Protein AF-A0A2E0XJM9-F1 (afdb_monomer)

Nearest PDB structures (foldseek):
  3zm8-assembly1_A  TM=8.045E-01  e=3.438E-02  Podospora anserina S mat+
  7ehg-assembly5_E  TM=6.128E-01  e=7.223E-03  Microbacterium sp. XT11
  6f2p-assembly1_A  TM=6.682E-01  e=1.310E-01  Paenibacillus
  4uyb-assembly1_A  TM=4.406E-01  e=9.739E-01  Homo sapiens
  9d93-assembly1_Mc  TM=1.717E-01  e=8.095E+00  Mycobacterium phage Bxb1

Secondary structure (DSSP, 8-state):
-----TT--SEEE--SS-B--EE---TT--TT-EE--BS-------TTTS-EEEEEEEE-S-EEEE--EEE-BBTTB-EEEEEETTEE-TT-SSEE--BTS-EEE-B-TTS-B-EEEE-SSEEEEEEEE-

Mean predicted aligned error: 4.12 Å

Structure (mmCIF, N/CA/C/O backbone):
data_AF-A0A2E0XJM9-F1
#
_entry.id   AF-A0A2E0XJM9-F1
#
loop_
_atom_site.group_PDB
_atom_site.id
_atom_site.type_symbol
_atom_site.label_atom_id
_atom_site.label_alt_id
_atom_site.label_comp_id
_atom_site.label_asym_id
_atom_site.label_entity_id
_atom_site.label_seq_id
_atom_site.pdbx_PDB_ins_code
_atom_site.Cartn_x
_atom_site.Cartn_y
_atom_site.Cartn_z
_atom_site.occupancy
_atom_site.B_iso_or_equiv
_atom_site.auth_seq_id
_atom_site.auth_comp_id
_atom_site.auth_asym_id
_atom_site.auth_atom_id
_atom_site.pdbx_PDB_model_num
ATOM 1 N N . MET A 1 1 ? -9.426 -11.140 10.448 1.00 87.00 1 MET A N 1
ATOM 2 C CA . MET A 1 1 ? -8.435 -10.980 9.364 1.00 87.00 1 MET A CA 1
ATOM 3 C C . MET A 1 1 ? -9.164 -10.426 8.159 1.00 87.00 1 MET A C 1
ATOM 5 O O . MET A 1 1 ? -10.240 -10.927 7.859 1.00 87.00 1 MET A O 1
ATOM 9 N N . ILE A 1 2 ? -8.606 -9.399 7.528 1.00 94.38 2 ILE A N 1
ATOM 10 C CA . ILE A 1 2 ? -9.083 -8.836 6.262 1.00 94.38 2 ILE A CA 1
ATOM 11 C C . ILE A 1 2 ? -7.956 -9.096 5.259 1.00 94.38 2 ILE A C 1
ATOM 13 O O . ILE A 1 2 ? -6.794 -8.881 5.596 1.00 94.38 2 ILE A O 1
ATOM 17 N N . SER A 1 3 ? -8.279 -9.630 4.085 1.00 95.31 3 SER A N 1
ATOM 18 C CA . SER A 1 3 ? -7.324 -9.905 3.008 1.00 95.31 3 SER A CA 1
ATOM 19 C C . SER A 1 3 ? -7.933 -9.399 1.710 1.00 95.31 3 SER A C 1
ATOM 21 O O . SER A 1 3 ? -9.110 -9.645 1.449 1.00 95.31 3 SER A O 1
ATOM 23 N N . ILE A 1 4 ? -7.151 -8.623 0.966 1.00 95.31 4 ILE A N 1
ATOM 24 C CA . ILE A 1 4 ? -7.577 -7.897 -0.227 1.00 95.31 4 ILE A CA 1
ATOM 25 C C . ILE A 1 4 ? -6.484 -8.113 -1.277 1.00 95.31 4 ILE A C 1
ATOM 27 O O . ILE A 1 4 ? -5.308 -7.919 -0.967 1.00 95.31 4 ILE A O 1
ATOM 31 N N . GLU A 1 5 ? -6.862 -8.553 -2.478 1.00 94.88 5 GLU A N 1
ATOM 32 C CA . GLU A 1 5 ? -5.930 -8.664 -3.609 1.00 94.88 5 GLU A CA 1
ATOM 33 C C . GLU A 1 5 ? -5.531 -7.263 -4.096 1.00 94.88 5 GLU A C 1
ATOM 35 O O . GLU A 1 5 ? -6.317 -6.314 -4.008 1.00 94.88 5 GLU A O 1
ATOM 40 N N . GLY A 1 6 ? -4.302 -7.114 -4.596 1.00 92.00 6 GLY A N 1
ATOM 41 C CA . GLY A 1 6 ? -3.735 -5.802 -4.927 1.00 92.00 6 GLY A CA 1
ATOM 42 C C . GLY A 1 6 ? -4.558 -5.036 -5.968 1.00 92.00 6 GLY A C 1
ATOM 43 O O . GLY A 1 6 ? -4.718 -3.822 -5.865 1.00 92.00 6 GLY A O 1
ATOM 44 N N . GLU A 1 7 ? -5.133 -5.747 -6.929 1.00 91.88 7 GLU A N 1
ATOM 45 C CA . GLU A 1 7 ? -5.980 -5.224 -7.999 1.00 91.88 7 GLU A CA 1
ATOM 46 C C . GLU A 1 7 ? -7.386 -4.793 -7.546 1.00 91.88 7 GLU A C 1
ATOM 48 O O . GLU A 1 7 ? -8.089 -4.127 -8.301 1.00 91.88 7 GLU A O 1
ATOM 53 N N . HIS A 1 8 ? -7.805 -5.102 -6.314 1.00 94.25 8 HIS A N 1
ATOM 54 C CA . HIS A 1 8 ? -9.125 -4.736 -5.78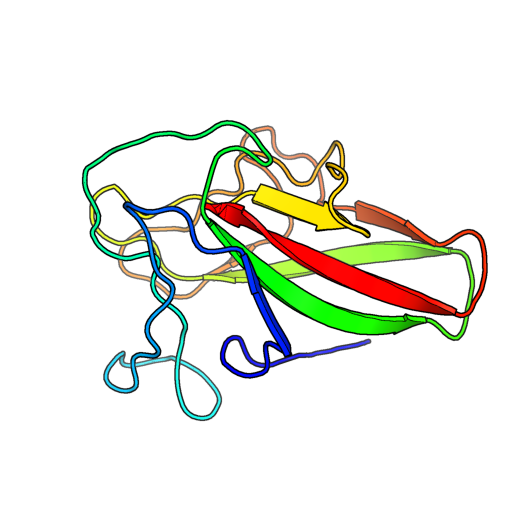1 1.00 94.25 8 HIS A CA 1
ATOM 55 C C . HIS A 1 8 ? -9.137 -3.356 -5.098 1.00 94.25 8 HIS A C 1
ATOM 57 O O . HIS A 1 8 ? -9.714 -3.177 -4.023 1.00 94.25 8 HIS A O 1
ATOM 63 N N . TYR A 1 9 ? -8.494 -2.366 -5.720 1.00 94.31 9 TYR A N 1
ATOM 64 C CA . TYR A 1 9 ? -8.564 -0.966 -5.297 1.00 94.31 9 TYR A CA 1
ATOM 65 C C . TYR A 1 9 ? -9.884 -0.319 -5.757 1.00 94.31 9 TYR A C 1
ATOM 67 O O . TYR A 1 9 ? -10.467 -0.704 -6.769 1.00 94.31 9 TYR A O 1
ATOM 75 N N . VAL A 1 10 ? -10.356 0.701 -5.034 1.00 95.38 10 VAL A N 1
ATOM 76 C CA . VAL A 1 10 ? -11.576 1.455 -5.394 1.00 95.38 10 VAL A CA 1
ATOM 77 C C . VAL A 1 10 ? -11.279 2.735 -6.172 1.00 95.38 10 VAL A C 1
ATOM 79 O O . VAL A 1 10 ? -12.120 3.231 -6.917 1.00 95.38 10 VAL A O 1
ATOM 82 N N . SER A 1 11 ? -10.082 3.296 -6.001 1.00 92.75 11 SER A N 1
ATOM 83 C CA . SER A 1 11 ? -9.620 4.466 -6.746 1.00 92.75 11 SER A CA 1
ATOM 84 C C . SER A 1 11 ? -8.097 4.552 -6.747 1.00 92.75 11 SER A C 1
ATOM 86 O O . SER A 1 11 ? -7.425 3.936 -5.918 1.00 92.75 11 SER A O 1
ATOM 88 N N . VAL A 1 12 ? -7.567 5.335 -7.684 1.00 88.44 12 VAL A N 1
ATOM 89 C CA . VAL A 1 12 ? -6.145 5.669 -7.764 1.00 88.44 12 VAL A CA 1
ATOM 90 C C . VAL A 1 12 ? -5.996 7.166 -7.519 1.00 88.44 12 VAL A C 1
ATOM 92 O O . VAL A 1 12 ? -6.618 7.970 -8.212 1.00 88.44 12 VAL A O 1
ATOM 95 N N . GLY A 1 13 ? -5.167 7.549 -6.553 1.00 82.06 13 GLY A N 1
ATOM 96 C CA . GLY A 1 13 ? -4.662 8.914 -6.439 1.00 82.06 13 GLY A CA 1
ATOM 97 C C . GLY A 1 13 ? -3.470 9.074 -7.372 1.00 82.06 13 GLY A C 1
ATOM 98 O O . GLY A 1 13 ? -2.342 8.888 -6.945 1.00 82.06 13 GLY A O 1
ATOM 99 N N . SER A 1 14 ? -3.688 9.312 -8.664 1.00 66.69 14 SER A N 1
ATOM 100 C CA . SER A 1 14 ? -2.590 9.434 -9.632 1.00 66.69 14 SER A CA 1
ATOM 101 C C . SER A 1 14 ? -1.898 10.794 -9.536 1.00 66.69 14 SER A C 1
ATOM 103 O O . SER A 1 14 ? -2.570 11.817 -9.407 1.00 66.69 14 SER A O 1
ATOM 105 N N . THR A 1 15 ? -0.577 10.819 -9.708 1.00 72.19 15 THR A N 1
ATOM 106 C CA . THR A 1 15 ? 0.146 12.051 -10.060 1.00 72.19 15 THR A CA 1
ATOM 107 C C . THR A 1 15 ? 0.248 12.152 -11.584 1.00 72.19 15 THR A C 1
ATOM 109 O O . THR A 1 15 ? 0.008 11.177 -12.292 1.00 72.19 15 THR A O 1
ATOM 112 N N . GLU A 1 16 ? 0.636 13.308 -12.129 1.00 71.56 16 GLU A N 1
ATOM 113 C CA . GLU A 1 16 ? 0.830 13.454 -13.586 1.00 71.56 16 GLU A CA 1
ATOM 114 C C . GLU A 1 16 ? 1.922 12.527 -14.155 1.00 71.56 16 GLU A C 1
ATOM 116 O O . GLU A 1 16 ? 1.989 12.324 -15.367 1.00 71.56 16 GLU A O 1
ATOM 121 N N . LYS A 1 17 ? 2.798 11.985 -13.295 1.00 75.19 17 LYS A N 1
ATOM 122 C CA . LYS A 1 17 ? 3.988 11.223 -13.693 1.00 75.19 17 LYS A CA 1
ATOM 123 C C . LYS A 1 17 ? 3.886 9.727 -13.424 1.00 75.19 17 LYS A C 1
ATOM 125 O O . LYS A 1 17 ? 4.510 8.976 -14.163 1.00 75.19 17 LYS A O 1
ATOM 130 N N . HIS A 1 18 ? 3.131 9.311 -12.406 1.00 83.25 18 HIS A N 1
ATOM 131 C CA . HIS A 1 18 ? 3.049 7.917 -11.972 1.00 83.25 18 HIS A CA 1
ATOM 132 C C . HIS A 1 18 ? 1.614 7.399 -11.988 1.00 83.25 18 HIS A C 1
ATOM 134 O O . HIS A 1 18 ? 0.664 8.075 -11.587 1.00 83.25 18 HIS A O 1
ATOM 140 N N . SER A 1 19 ? 1.481 6.157 -12.435 1.00 84.38 19 SER A N 1
ATOM 141 C CA . SER A 1 19 ? 0.231 5.410 -12.493 1.00 84.38 19 SER A CA 1
ATOM 142 C C . SER A 1 19 ? 0.412 4.030 -11.870 1.00 84.38 19 SER A C 1
ATOM 144 O O . SER A 1 19 ? 1.538 3.563 -11.702 1.00 84.38 19 SER A O 1
ATOM 146 N N . TRP A 1 20 ? -0.704 3.372 -11.565 1.00 89.38 20 TRP A N 1
ATOM 147 C CA . TRP A 1 20 ? -0.732 1.991 -11.097 1.00 89.38 20 TRP A CA 1
ATOM 148 C C . TRP A 1 20 ? -1.446 1.103 -12.124 1.00 89.38 20 TRP A C 1
ATOM 150 O O . TRP A 1 20 ? -2.632 0.822 -11.958 1.00 89.38 20 TRP A O 1
ATOM 160 N N . PRO A 1 21 ? -0.807 0.715 -13.242 1.00 88.75 21 PRO A N 1
ATOM 161 C CA . PRO A 1 21 ? -1.376 -0.274 -14.146 1.00 88.75 21 PRO A CA 1
ATOM 162 C C . PRO A 1 21 ? -1.434 -1.670 -13.501 1.00 88.75 21 PRO A C 1
ATOM 164 O O . PRO A 1 21 ? -0.504 -2.053 -12.779 1.00 88.75 21 PRO A O 1
ATOM 167 N N . PRO A 1 22 ? -2.483 -2.458 -13.795 1.00 87.44 22 PRO A N 1
ATOM 168 C CA . PRO A 1 22 ? -2.500 -3.872 -13.464 1.00 87.44 22 PRO A CA 1
ATOM 169 C C . PRO A 1 22 ? -1.525 -4.642 -14.364 1.00 87.44 22 PRO A C 1
ATOM 171 O O . PRO A 1 22 ? -1.354 -4.322 -15.543 1.00 87.44 22 PRO A O 1
ATOM 174 N N . ALA A 1 23 ? -0.925 -5.692 -13.817 1.00 85.12 23 ALA A N 1
ATOM 175 C CA . ALA A 1 23 ? -0.083 -6.633 -14.540 1.00 85.12 23 ALA A CA 1
ATOM 176 C C . ALA A 1 23 ? -0.445 -8.071 -14.156 1.00 85.12 23 ALA A C 1
ATOM 178 O O . ALA A 1 23 ? -0.635 -8.384 -12.983 1.00 85.12 23 ALA A O 1
ATOM 179 N N . THR A 1 24 ? -0.547 -8.948 -15.154 1.00 78.25 24 THR A N 1
ATOM 180 C CA . THR A 1 24 ? -1.080 -10.316 -15.003 1.00 78.25 24 THR A CA 1
ATOM 181 C C . THR A 1 24 ? -0.035 -11.401 -15.280 1.00 78.25 24 THR A C 1
ATOM 183 O O . THR A 1 24 ? -0.354 -12.585 -15.277 1.00 78.25 24 THR A O 1
ATOM 186 N N . ASP A 1 25 ? 1.205 -11.021 -15.592 1.00 68.44 25 ASP A N 1
ATOM 187 C CA . ASP A 1 25 ? 2.241 -11.898 -16.152 1.00 68.44 25 ASP A CA 1
ATOM 188 C C . ASP A 1 25 ? 3.376 -12.248 -15.174 1.00 68.44 25 ASP A C 1
ATOM 190 O O . ASP A 1 25 ? 4.311 -12.964 -15.542 1.00 68.44 25 ASP A O 1
ATOM 194 N N . SER A 1 26 ? 3.296 -11.832 -13.905 1.00 63.75 26 SER A N 1
ATOM 195 C CA . SER A 1 26 ? 4.278 -12.292 -12.917 1.00 63.75 26 SER A CA 1
ATOM 196 C C . SER A 1 26 ? 3.990 -13.707 -12.445 1.00 63.75 26 SER A C 1
ATOM 198 O O . SER A 1 26 ? 2.948 -14.036 -11.882 1.00 63.75 26 SER A O 1
ATOM 200 N N . THR A 1 27 ? 4.992 -14.565 -12.594 1.00 73.06 27 THR A N 1
ATOM 201 C CA . THR A 1 27 ? 4.977 -15.861 -11.923 1.00 73.06 27 THR A CA 1
ATOM 202 C C . THR A 1 27 ? 4.957 -15.639 -10.407 1.00 73.06 27 THR A C 1
ATOM 204 O O . THR A 1 27 ? 5.875 -15.043 -9.842 1.00 73.06 27 THR A O 1
ATOM 207 N N . GLY A 1 28 ? 3.916 -16.139 -9.739 1.00 74.50 28 GLY A N 1
ATOM 208 C CA . GLY A 1 28 ? 3.807 -16.138 -8.279 1.00 74.50 28 GLY A CA 1
ATOM 209 C C . GLY A 1 28 ? 2.919 -15.051 -7.664 1.00 74.50 28 GLY A C 1
ATOM 210 O O . GLY A 1 28 ? 2.817 -15.029 -6.431 1.00 74.50 28 GLY A O 1
ATOM 211 N N . SER A 1 29 ? 2.256 -14.196 -8.454 1.00 75.88 29 SER A N 1
ATOM 212 C CA . SER A 1 29 ? 1.128 -13.400 -7.943 1.00 75.88 29 SER A CA 1
ATOM 213 C C . SER A 1 29 ? -0.026 -14.316 -7.501 1.00 75.88 29 SER A C 1
ATOM 215 O O . SER A 1 29 ? -0.122 -15.472 -7.921 1.00 75.88 29 SER A O 1
ATOM 217 N N . SER A 1 30 ? -0.847 -13.827 -6.572 1.00 79.50 30 SER A N 1
ATOM 218 C CA . SER A 1 30 ? -2.166 -14.400 -6.266 1.00 79.50 30 SER A CA 1
ATOM 219 C C . SER A 1 30 ? -3.233 -13.674 -7.089 1.00 79.50 30 SER A C 1
ATOM 221 O O . SER A 1 30 ? -2.911 -12.695 -7.754 1.00 79.50 30 SER A O 1
ATOM 223 N N . GLY A 1 31 ? -4.473 -14.167 -7.069 1.00 83.31 31 GLY A N 1
ATOM 224 C CA . GLY A 1 31 ? -5.596 -13.484 -7.713 1.00 83.31 31 GLY A CA 1
ATOM 225 C C . GLY A 1 31 ? -5.489 -13.381 -9.237 1.00 83.31 31 GLY A C 1
ATOM 226 O O . GLY A 1 31 ? -4.980 -14.287 -9.904 1.00 83.31 31 GLY A O 1
ATOM 227 N N . ASP A 1 32 ? -6.002 -12.270 -9.755 1.00 82.56 32 ASP A N 1
ATOM 228 C CA . ASP A 1 32 ? -6.064 -11.924 -11.173 1.00 82.56 32 ASP A CA 1
ATOM 229 C C . ASP A 1 32 ? -4.833 -11.113 -11.622 1.00 82.56 32 ASP A C 1
ATOM 231 O O . ASP A 1 32 ? -4.567 -11.018 -12.825 1.00 82.56 32 ASP A O 1
ATOM 235 N N . GLY A 1 33 ? -4.045 -10.556 -10.692 1.00 86.75 33 GLY A N 1
ATOM 236 C CA . GLY A 1 33 ? -2.812 -9.854 -11.037 1.00 86.75 33 GLY A CA 1
ATOM 237 C C . GLY A 1 33 ? -2.056 -9.207 -9.876 1.00 86.75 33 GLY A C 1
ATOM 238 O O . GLY A 1 33 ? -1.991 -9.702 -8.757 1.00 86.75 33 GLY A O 1
ATOM 239 N N . MET A 1 34 ? -1.373 -8.113 -10.199 1.00 89.81 34 MET A N 1
ATOM 240 C CA . MET A 1 34 ? -0.682 -7.229 -9.265 1.00 89.81 34 MET A CA 1
ATOM 241 C C . MET A 1 34 ? -0.740 -5.798 -9.790 1.00 89.81 34 MET A C 1
ATOM 243 O O . MET A 1 34 ? -0.972 -5.573 -10.979 1.00 89.81 34 MET A O 1
ATOM 247 N N . MET A 1 35 ? -0.444 -4.837 -8.924 1.00 92.19 35 MET A N 1
ATOM 248 C CA . MET A 1 35 ? -0.354 -3.431 -9.300 1.00 92.19 35 MET A CA 1
ATOM 249 C C . MET A 1 35 ? 1.106 -2.991 -9.320 1.00 92.19 35 MET A C 1
ATOM 251 O O . MET A 1 35 ? 1.847 -3.253 -8.373 1.00 92.19 35 MET A O 1
ATOM 255 N N . ILE A 1 36 ? 1.520 -2.321 -10.394 1.00 90.44 36 ILE A N 1
ATOM 256 C CA . ILE A 1 36 ? 2.892 -1.829 -10.561 1.00 90.44 36 ILE A CA 1
ATOM 257 C C . ILE A 1 36 ? 2.866 -0.311 -10.547 1.00 90.44 36 ILE A C 1
ATOM 259 O O . ILE A 1 36 ? 2.134 0.274 -11.335 1.00 90.44 36 ILE A O 1
ATOM 263 N N . ASN A 1 37 ? 3.695 0.336 -9.728 1.00 88.94 37 ASN A N 1
ATOM 264 C CA . ASN A 1 37 ? 3.923 1.766 -9.888 1.00 88.94 37 ASN A CA 1
ATOM 265 C C . ASN A 1 37 ? 4.795 2.012 -11.126 1.00 88.94 37 ASN A C 1
ATOM 267 O O . ASN A 1 37 ? 5.930 1.541 -11.191 1.00 88.94 37 ASN A O 1
ATOM 271 N N . SER A 1 38 ? 4.257 2.702 -12.130 1.00 87.75 38 SER A N 1
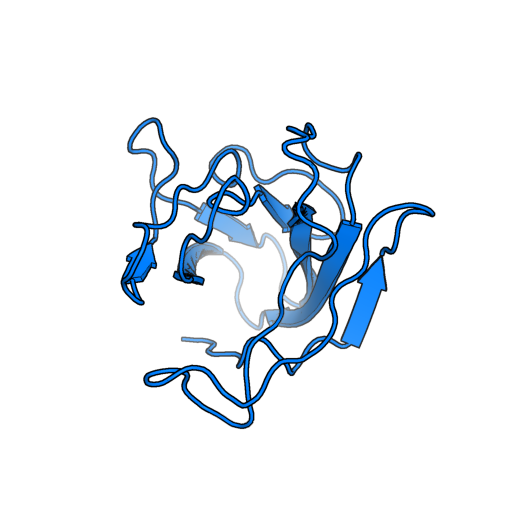ATOM 272 C CA . SER A 1 38 ? 4.910 2.876 -13.428 1.00 87.75 38 SER A CA 1
ATOM 273 C C . SER A 1 38 ? 4.775 4.313 -13.941 1.00 87.75 38 SER A C 1
ATOM 275 O O . SER A 1 38 ? 3.702 4.914 -13.785 1.00 87.75 38 SER A O 1
ATOM 277 N N . PRO A 1 39 ? 5.811 4.861 -14.604 1.00 89.25 39 PRO A N 1
ATOM 27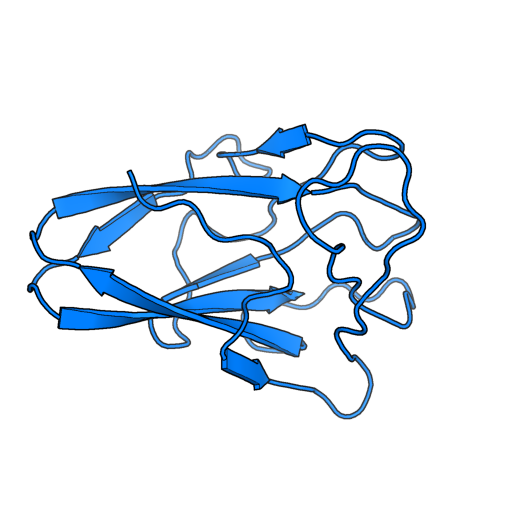8 C CA . PRO A 1 39 ? 7.119 4.253 -14.864 1.00 89.25 39 PRO A CA 1
ATOM 279 C C . PRO A 1 39 ? 8.044 4.278 -13.638 1.00 89.25 39 PRO A C 1
ATOM 281 O O . PRO A 1 39 ? 8.003 5.210 -12.839 1.00 89.25 39 PRO A O 1
ATOM 284 N N . ASP A 1 40 ? 8.938 3.291 -13.537 1.00 86.06 40 ASP A N 1
ATOM 285 C CA . ASP A 1 40 ? 10.067 3.354 -12.604 1.00 86.06 40 ASP A CA 1
ATOM 286 C C . ASP A 1 40 ? 11.131 4.312 -13.162 1.00 86.06 40 ASP A C 1
ATOM 288 O O . ASP A 1 40 ? 11.793 4.023 -14.163 1.00 86.06 40 ASP A O 1
ATOM 292 N N . ILE A 1 41 ? 11.259 5.478 -12.529 1.00 86.56 41 ILE A N 1
ATOM 293 C CA . ILE A 1 41 ? 12.237 6.521 -12.879 1.00 86.56 41 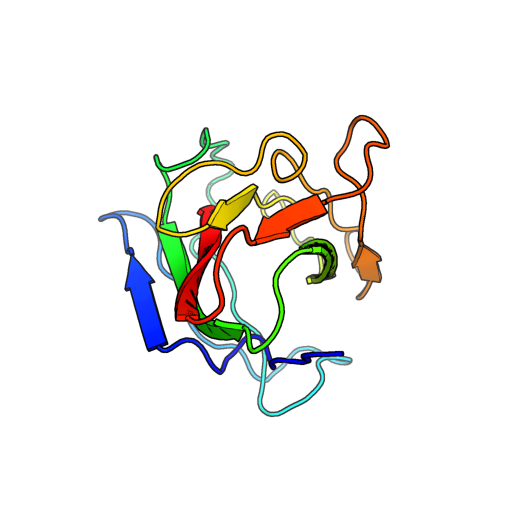ILE A CA 1
ATOM 294 C C . ILE A 1 41 ? 13.285 6.740 -11.778 1.00 86.56 41 ILE A C 1
ATOM 296 O O . ILE A 1 41 ? 14.038 7.712 -11.842 1.00 86.56 41 ILE A O 1
ATOM 300 N N . GLY A 1 42 ? 13.323 5.876 -10.757 1.00 82.31 42 GLY A N 1
ATOM 301 C CA . GLY A 1 42 ? 14.240 6.004 -9.619 1.00 82.31 42 GLY A CA 1
ATOM 302 C C . GLY A 1 42 ? 13.966 7.194 -8.695 1.00 82.31 42 GLY A C 1
ATOM 303 O O . GLY A 1 42 ? 14.881 7.660 -8.013 1.00 82.31 42 GLY A O 1
ATOM 304 N N . ALA A 1 43 ? 12.736 7.712 -8.692 1.00 81.25 43 ALA A N 1
ATOM 305 C CA . ALA A 1 43 ? 12.310 8.731 -7.741 1.00 81.25 43 ALA A CA 1
ATOM 306 C C . ALA A 1 43 ? 12.061 8.101 -6.363 1.00 81.25 43 ALA A C 1
ATOM 308 O O . ALA A 1 43 ? 11.524 7.003 -6.275 1.00 81.25 43 ALA A O 1
ATOM 309 N N . ASN A 1 44 ? 12.435 8.819 -5.303 1.00 79.12 44 ASN A N 1
ATOM 310 C CA . ASN A 1 44 ? 11.987 8.532 -3.945 1.00 79.12 44 ASN A CA 1
ATOM 311 C C . ASN A 1 44 ? 11.059 9.671 -3.535 1.00 79.12 44 ASN A C 1
ATOM 313 O O . ASN A 1 44 ? 11.467 10.835 -3.587 1.00 79.12 44 ASN A O 1
ATOM 317 N N . THR A 1 45 ? 9.829 9.333 -3.185 1.00 80.31 45 THR A N 1
ATOM 318 C CA . THR A 1 45 ? 8.790 10.271 -2.765 1.00 80.31 45 THR A CA 1
ATOM 319 C C . THR A 1 45 ? 8.544 10.127 -1.275 1.00 80.31 45 THR A C 1
ATOM 321 O O . THR A 1 45 ? 8.575 9.025 -0.734 1.00 80.31 45 THR A O 1
ATOM 324 N N . ASP A 1 46 ? 8.328 11.256 -0.605 1.00 78.31 46 ASP A N 1
ATOM 325 C CA . ASP A 1 46 ? 7.834 11.240 0.765 1.00 78.31 46 ASP A CA 1
ATOM 326 C C . ASP A 1 46 ? 6.347 10.842 0.768 1.00 78.31 46 ASP A C 1
ATOM 328 O O . ASP A 1 46 ? 5.662 10.859 -0.264 1.00 78.31 46 ASP A O 1
ATOM 332 N N . PHE A 1 47 ? 5.831 10.475 1.943 1.00 79.50 47 PHE A N 1
ATOM 333 C CA . PHE A 1 47 ? 4.427 10.108 2.097 1.00 79.50 47 PHE A CA 1
ATOM 334 C C . PHE A 1 47 ? 3.493 11.185 1.515 1.00 79.50 47 PHE A C 1
ATOM 336 O O . PHE A 1 47 ? 3.595 12.363 1.852 1.00 79.50 47 PHE A O 1
ATOM 343 N N . GLY A 1 48 ? 2.528 10.762 0.694 1.00 73.56 48 GLY A N 1
ATOM 344 C CA . GLY A 1 48 ? 1.476 11.629 0.155 1.00 73.56 48 GLY A CA 1
ATOM 345 C C . GLY A 1 48 ? 1.856 12.434 -1.092 1.00 73.56 48 GLY A C 1
ATOM 346 O O . GLY A 1 48 ? 0.953 12.925 -1.768 1.00 73.56 48 GLY A O 1
ATOM 347 N N . ASP A 1 49 ? 3.142 12.520 -1.440 1.00 78.31 49 ASP A N 1
ATOM 348 C CA . ASP A 1 49 ? 3.607 13.257 -2.626 1.00 78.31 49 ASP A CA 1
ATOM 349 C C . ASP A 1 49 ? 3.549 12.427 -3.916 1.00 78.31 49 ASP A C 1
ATOM 351 O O . ASP A 1 49 ? 3.582 12.968 -5.028 1.00 78.31 49 ASP A O 1
ATOM 355 N N . GLY A 1 50 ? 3.464 11.107 -3.780 1.00 82.19 50 GLY A N 1
ATOM 356 C CA . GLY A 1 50 ? 3.389 10.186 -4.899 1.00 82.19 50 GLY A CA 1
ATOM 357 C C . GLY A 1 50 ? 2.010 9.556 -5.096 1.00 82.19 50 GLY A C 1
ATOM 358 O O . GLY A 1 50 ? 1.009 9.934 -4.482 1.00 82.19 50 GLY A O 1
ATOM 359 N N . SER A 1 51 ? 1.920 8.636 -6.054 1.00 88.62 51 SER A N 1
ATOM 360 C CA . SER A 1 51 ? 0.628 8.084 -6.476 1.00 88.62 51 SER A CA 1
ATOM 361 C C . SER A 1 51 ? 0.127 7.001 -5.522 1.00 88.62 51 SER A C 1
ATOM 363 O O . SER A 1 51 ? 0.909 6.153 -5.097 1.00 88.62 51 SER A O 1
ATOM 365 N N . ALA A 1 52 ? -1.182 6.942 -5.281 1.00 92.19 52 ALA A N 1
ATOM 366 C CA . ALA A 1 52 ? -1.789 6.042 -4.305 1.00 92.19 52 ALA A CA 1
ATOM 367 C C . ALA A 1 52 ? -2.756 5.021 -4.918 1.00 92.19 52 ALA A C 1
ATOM 369 O O . ALA A 1 52 ? -3.558 5.369 -5.785 1.00 92.19 52 ALA A O 1
ATOM 370 N N . LEU A 1 53 ? -2.754 3.796 -4.394 1.00 94.50 53 LEU A N 1
ATOM 371 C CA . LEU A 1 53 ? -3.883 2.867 -4.466 1.00 94.50 53 LEU A CA 1
ATOM 372 C C . LEU A 1 53 ? -4.736 3.015 -3.210 1.00 94.50 53 LEU A C 1
ATOM 374 O O . LEU A 1 53 ? -4.208 2.989 -2.098 1.00 94.50 53 LEU A O 1
ATOM 378 N N . ASN A 1 54 ? -6.049 3.143 -3.385 1.00 95.94 54 ASN A N 1
ATOM 379 C CA . ASN A 1 54 ? -6.987 3.341 -2.286 1.00 95.94 54 ASN A CA 1
ATOM 380 C C . ASN A 1 54 ? -7.912 2.131 -2.150 1.00 95.94 54 ASN A C 1
ATOM 382 O O . ASN A 1 54 ? -8.543 1.719 -3.126 1.00 95.94 54 ASN A O 1
ATOM 386 N N . TYR A 1 55 ? -8.045 1.616 -0.932 1.00 97.38 55 TYR A N 1
ATOM 387 C CA . TYR A 1 55 ? -8.879 0.469 -0.589 1.00 97.38 55 TYR A CA 1
ATOM 388 C C . TYR A 1 55 ? -9.889 0.876 0.477 1.00 97.38 55 TYR A C 1
ATOM 390 O O . TYR A 1 55 ? -9.521 1.396 1.527 1.00 97.38 55 TYR A O 1
ATOM 398 N N . GLU A 1 56 ? -11.167 0.621 0.225 1.00 97.62 56 GLU A N 1
ATOM 399 C CA . GLU A 1 56 ? -12.216 0.812 1.222 1.00 97.62 56 GLU A CA 1
ATOM 400 C C . GLU A 1 56 ? -12.293 -0.401 2.147 1.00 97.62 56 GLU A C 1
ATOM 402 O O . GLU A 1 56 ? -12.471 -1.536 1.702 1.00 97.62 56 GLU A O 1
ATOM 407 N N . ILE A 1 57 ? -12.164 -0.160 3.451 1.00 97.69 57 ILE A N 1
ATOM 408 C CA . ILE A 1 57 ? -12.203 -1.201 4.474 1.00 97.69 57 ILE A CA 1
ATOM 409 C C . ILE A 1 57 ? -13.214 -0.809 5.545 1.00 97.69 57 ILE A C 1
ATOM 411 O O . ILE A 1 57 ? -13.130 0.263 6.143 1.00 97.69 57 ILE A O 1
ATOM 415 N N . VAL A 1 58 ? -14.163 -1.704 5.818 1.00 97.31 58 VAL A N 1
ATOM 416 C CA . VAL A 1 58 ? -15.103 -1.550 6.932 1.00 97.31 58 VAL A CA 1
ATOM 417 C C . VAL A 1 58 ? -14.548 -2.264 8.159 1.00 97.31 58 VAL A C 1
ATOM 419 O O . VAL A 1 58 ? -14.470 -3.494 8.200 1.00 97.31 58 VAL A O 1
ATOM 422 N N . PHE A 1 59 ? -14.196 -1.491 9.181 1.00 97.44 59 PHE A N 1
ATOM 423 C CA . PHE A 1 59 ? -13.788 -2.006 10.480 1.00 97.44 59 PHE A CA 1
ATOM 424 C C . PHE A 1 59 ? -14.998 -2.095 11.406 1.00 97.44 59 PHE A C 1
ATOM 426 O O . PHE A 1 59 ? -15.658 -1.101 11.690 1.00 97.44 59 PHE A O 1
ATOM 433 N N . LEU A 1 60 ? -15.297 -3.301 11.889 1.00 96.75 60 LEU A N 1
ATOM 434 C CA . LEU A 1 60 ? -16.431 -3.549 12.789 1.00 96.75 60 LEU A CA 1
ATOM 435 C C . LEU A 1 60 ? -16.065 -3.416 14.271 1.00 96.75 60 LEU A C 1
ATOM 437 O O . LEU A 1 60 ? -16.947 -3.446 15.126 1.00 96.75 60 LEU A O 1
ATOM 441 N N . GLN A 1 61 ? -14.776 -3.305 14.584 1.00 96.50 61 GLN A N 1
ATOM 442 C CA . GLN A 1 61 ? -14.272 -3.256 15.947 1.00 96.50 61 GLN A CA 1
ATOM 443 C C . 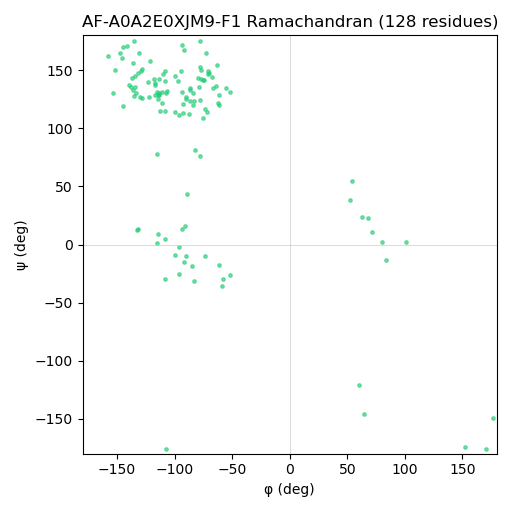GLN A 1 61 ? -13.149 -2.226 16.043 1.00 96.50 61 GLN A C 1
ATOM 445 O O . GLN A 1 61 ? -12.292 -2.157 15.167 1.00 96.50 61 GLN A O 1
ATOM 450 N N . ALA A 1 62 ? -13.161 -1.439 17.115 1.00 97.25 62 ALA A N 1
ATOM 451 C CA . ALA A 1 62 ? -12.035 -0.589 17.469 1.00 97.25 62 ALA A CA 1
ATOM 452 C C . ALA A 1 62 ? -10.857 -1.437 17.975 1.00 97.25 62 ALA A C 1
ATOM 454 O O . ALA A 1 62 ? -11.053 -2.489 18.590 1.00 97.25 62 ALA A O 1
ATOM 455 N N . GLY A 1 63 ? -9.633 -0.979 17.749 1.00 97.56 63 GLY A N 1
ATOM 456 C CA . GLY A 1 63 ? -8.432 -1.655 18.219 1.00 97.56 63 GLY A CA 1
ATOM 457 C C . GLY A 1 63 ? -7.209 -1.390 17.356 1.00 97.56 63 GLY A C 1
ATOM 458 O O . GLY A 1 63 ? -7.232 -0.592 16.423 1.00 97.56 63 GLY A O 1
ATOM 459 N N . ILE A 1 64 ? -6.131 -2.092 17.692 1.00 97.94 64 ILE A N 1
ATOM 460 C CA . ILE A 1 64 ? -4.860 -2.028 16.975 1.00 97.94 64 ILE A CA 1
ATOM 461 C C . ILE A 1 64 ? -4.866 -3.084 15.873 1.00 97.94 64 ILE A C 1
ATOM 463 O O . ILE A 1 64 ? -5.072 -4.272 16.133 1.00 97.94 64 ILE A O 1
ATOM 467 N N . TYR A 1 65 ? -4.613 -2.640 14.649 1.00 98.12 65 TYR A N 1
ATOM 468 C CA . TYR A 1 65 ? -4.512 -3.482 13.469 1.00 98.12 65 TYR A CA 1
ATOM 469 C C . TYR A 1 65 ? -3.070 -3.536 12.978 1.00 98.12 65 TYR A C 1
ATOM 471 O O . TYR A 1 65 ? -2.310 -2.576 13.088 1.00 98.12 65 TYR A O 1
ATOM 479 N N . PHE A 1 66 ? -2.697 -4.687 12.434 1.00 98.06 66 PHE A N 1
ATOM 480 C CA . PHE A 1 66 ? -1.373 -4.964 11.893 1.00 98.06 66 PHE A CA 1
ATOM 481 C C . PHE A 1 66 ? -1.483 -5.169 10.386 1.00 98.06 66 PHE A C 1
ATOM 483 O O . PHE A 1 66 ? -2.458 -5.763 9.912 1.00 98.06 66 PHE A O 1
ATOM 490 N N . VAL A 1 67 ? -0.489 -4.688 9.647 1.00 98.06 67 VAL A N 1
ATOM 491 C CA . VAL A 1 67 ? -0.488 -4.722 8.184 1.00 98.06 67 VAL A CA 1
ATOM 492 C C . VAL A 1 67 ? 0.562 -5.704 7.692 1.00 98.06 67 VAL A C 1
ATOM 494 O O . VAL A 1 67 ? 1.718 -5.640 8.097 1.00 98.06 67 VAL A O 1
ATOM 497 N N . TRP A 1 68 ? 0.159 -6.576 6.769 1.00 97.88 68 TRP A N 1
ATOM 4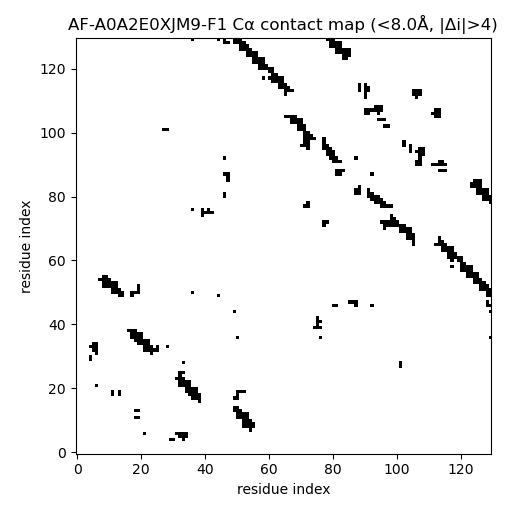98 C CA . TRP A 1 68 ? 1.075 -7.326 5.918 1.00 97.88 68 TRP A CA 1
ATOM 499 C C . TRP A 1 68 ? 0.818 -6.921 4.476 1.00 97.88 68 TRP A C 1
ATOM 501 O O . TRP A 1 68 ? -0.322 -6.976 4.017 1.00 97.88 68 TRP A O 1
ATOM 511 N N . ILE A 1 69 ? 1.877 -6.559 3.762 1.00 96.88 69 ILE A N 1
ATOM 512 C CA . ILE A 1 69 ? 1.826 -6.253 2.335 1.00 96.88 69 ILE A CA 1
ATOM 513 C C . ILE A 1 69 ? 2.644 -7.305 1.611 1.00 96.88 69 ILE A C 1
ATOM 515 O O . ILE A 1 69 ? 3.792 -7.571 1.971 1.00 96.88 69 ILE A O 1
ATOM 519 N N . ARG A 1 70 ? 2.055 -7.925 0.591 1.00 95.56 70 ARG A N 1
ATOM 520 C CA . ARG A 1 70 ? 2.769 -8.852 -0.280 1.00 95.56 70 ARG A CA 1
ATOM 521 C C . ARG A 1 70 ? 3.236 -8.099 -1.516 1.00 95.56 70 ARG A C 1
ATOM 523 O O . ARG A 1 70 ? 2.415 -7.705 -2.333 1.00 95.56 70 ARG A O 1
ATOM 530 N N . GLY A 1 71 ? 4.543 -7.915 -1.643 1.00 94.19 71 GLY A N 1
ATOM 531 C CA . GLY A 1 71 ? 5.143 -7.164 -2.744 1.00 94.19 71 GLY A CA 1
ATOM 532 C C . GLY A 1 71 ? 6.356 -7.864 -3.343 1.00 94.19 71 GLY A C 1
ATOM 533 O O . GLY A 1 71 ? 6.799 -8.916 -2.866 1.00 94.19 71 GLY A O 1
ATOM 534 N N . TYR A 1 72 ? 6.868 -7.270 -4.415 1.00 92.94 72 TYR A N 1
ATOM 535 C CA . TYR A 1 72 ? 8.008 -7.751 -5.184 1.00 92.94 72 TYR A CA 1
ATOM 536 C C . TYR A 1 72 ? 8.799 -6.535 -5.678 1.00 92.94 72 TYR A C 1
ATOM 538 O O . TYR A 1 72 ? 8.266 -5.730 -6.437 1.00 92.94 72 TYR A O 1
ATOM 546 N N . GLY A 1 73 ? 10.068 -6.410 -5.284 1.00 92.75 73 GLY A N 1
ATOM 547 C CA . GLY A 1 73 ? 10.921 -5.314 -5.753 1.00 92.75 73 GLY A CA 1
ATOM 548 C C . GLY A 1 73 ? 11.472 -5.550 -7.167 1.00 92.75 73 GLY A C 1
ATOM 549 O O . GLY A 1 73 ? 11.964 -6.643 -7.477 1.00 92.75 73 GLY A O 1
ATOM 550 N N . ILE A 1 74 ? 11.445 -4.525 -8.024 1.00 8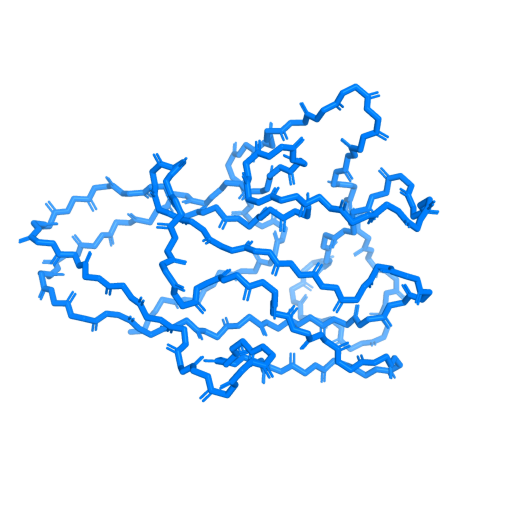9.00 74 ILE A N 1
ATOM 551 C CA . ILE A 1 74 ? 12.064 -4.519 -9.366 1.00 89.00 74 ILE A CA 1
ATOM 552 C C . ILE A 1 74 ? 12.792 -3.194 -9.564 1.00 89.00 74 ILE A C 1
ATOM 554 O O . ILE A 1 74 ? 12.210 -2.144 -9.341 1.00 89.00 74 ILE A O 1
ATOM 558 N N . GLY A 1 75 ? 14.038 -3.227 -10.048 1.00 87.00 75 GLY A N 1
ATOM 559 C CA . GLY A 1 75 ? 14.763 -1.994 -10.373 1.00 87.00 75 GLY A CA 1
ATOM 560 C C . GLY A 1 75 ? 14.935 -1.099 -9.146 1.00 87.00 75 GLY A C 1
ATOM 561 O O . GLY A 1 75 ? 15.551 -1.530 -8.170 1.00 87.00 75 GLY A O 1
ATOM 562 N N . SER A 1 76 ? 14.418 0.126 -9.222 1.00 87.81 76 SER A N 1
ATOM 563 C CA . SER A 1 76 ? 14.287 1.071 -8.104 1.00 87.81 76 SER A CA 1
ATOM 564 C C . SER A 1 76 ? 12.877 1.114 -7.503 1.00 87.81 76 SER A C 1
ATOM 566 O O . SER A 1 76 ? 12.696 1.701 -6.443 1.00 87.81 76 SER A O 1
ATOM 568 N N . GLY A 1 77 ? 11.892 0.468 -8.129 1.00 88.94 77 GLY A N 1
ATOM 569 C CA . GLY A 1 77 ? 10.568 0.228 -7.561 1.00 88.94 77 GLY A CA 1
ATOM 570 C C . GLY A 1 77 ? 10.589 -0.928 -6.562 1.00 88.94 77 GLY A C 1
ATOM 571 O O . GLY A 1 77 ? 10.179 -2.047 -6.878 1.00 88.94 77 GLY A O 1
ATOM 572 N N . ASP A 1 78 ? 11.106 -0.684 -5.361 1.00 92.69 78 ASP A N 1
ATOM 573 C CA . ASP A 1 78 ? 11.204 -1.686 -4.294 1.00 92.69 78 ASP A CA 1
ATOM 574 C C . ASP A 1 78 ? 10.715 -1.201 -2.928 1.00 92.69 78 ASP A C 1
ATOM 576 O O . ASP A 1 78 ? 10.902 -1.901 -1.934 1.00 92.69 78 ASP A O 1
ATOM 580 N N . THR A 1 79 ? 10.037 -0.054 -2.878 1.00 93.56 79 THR A N 1
ATOM 581 C CA . THR A 1 79 ? 9.499 0.504 -1.636 1.00 93.56 79 THR A CA 1
ATOM 582 C C . THR A 1 79 ? 8.083 1.039 -1.791 1.00 93.56 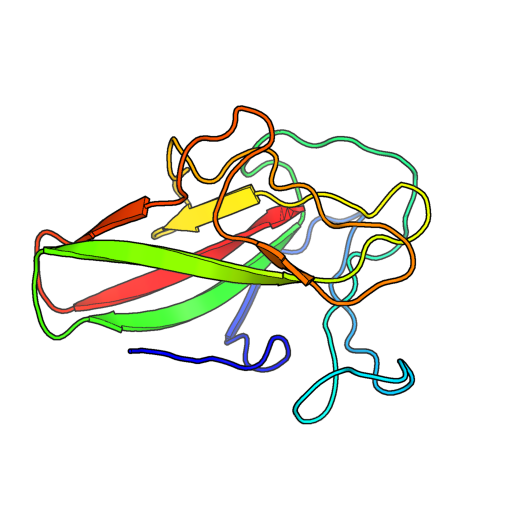79 THR A C 1
ATOM 584 O O . THR A 1 79 ? 7.652 1.385 -2.891 1.00 93.56 79 THR A O 1
ATOM 587 N N . CYS A 1 80 ? 7.348 1.097 -0.682 1.00 94.00 80 CYS A N 1
ATOM 588 C CA . CYS A 1 80 ? 6.082 1.817 -0.600 1.00 94.00 80 CYS A CA 1
ATOM 589 C C . CYS A 1 80 ? 5.891 2.465 0.776 1.00 94.00 80 CYS A C 1
ATOM 591 O O . CYS A 1 80 ? 6.598 2.158 1.741 1.00 94.00 80 CYS A O 1
ATOM 593 N N . HIS A 1 81 ? 4.867 3.306 0.876 1.00 94.94 81 HIS A N 1
ATOM 594 C CA . HIS A 1 81 ? 4.334 3.826 2.129 1.00 94.94 81 HIS A CA 1
ATOM 595 C C . HIS A 1 81 ? 2.858 3.439 2.255 1.00 94.94 81 HIS A C 1
ATOM 597 O O . HIS A 1 81 ? 2.186 3.185 1.257 1.00 94.94 81 HIS A O 1
ATOM 603 N N . VAL A 1 82 ? 2.322 3.413 3.471 1.00 96.25 82 VAL A N 1
ATOM 604 C CA . VAL A 1 82 ? 0.900 3.188 3.723 1.00 96.25 82 VAL A CA 1
ATOM 605 C C . VAL A 1 82 ? 0.304 4.238 4.636 1.00 96.25 82 VAL A C 1
ATOM 607 O O . VAL A 1 82 ? 0.965 4.797 5.511 1.00 96.25 82 VAL A O 1
ATOM 610 N N . GLY A 1 83 ? -0.977 4.498 4.412 1.00 95.94 83 GLY A N 1
ATOM 611 C CA . GLY A 1 83 ? -1.741 5.496 5.139 1.00 95.94 83 GLY A CA 1
ATOM 612 C C . GLY A 1 83 ? -3.162 5.048 5.436 1.00 95.94 83 GLY A C 1
ATOM 613 O O . GLY A 1 83 ? -3.642 4.032 4.927 1.00 95.94 83 GLY A O 1
ATOM 614 N N . LEU A 1 84 ? -3.835 5.843 6.261 1.00 96.56 84 LEU A N 1
ATOM 615 C CA . LEU A 1 84 ? -5.240 5.684 6.599 1.00 96.56 84 LEU A CA 1
ATOM 616 C C . LEU A 1 84 ? -5.953 7.027 6.426 1.00 96.56 84 LEU A C 1
ATOM 618 O O . LEU A 1 84 ? -5.530 8.040 6.976 1.00 96.56 84 LEU A O 1
ATOM 622 N N . ASN A 1 85 ? -7.040 7.040 5.660 1.00 95.19 85 ASN A N 1
ATOM 623 C CA . ASN A 1 85 ? -7.804 8.231 5.290 1.00 95.19 85 ASN A CA 1
ATOM 624 C C . ASN A 1 85 ? -6.923 9.344 4.689 1.00 95.19 85 ASN A C 1
ATOM 626 O O . ASN A 1 85 ? -7.122 10.527 4.965 1.00 95.19 85 ASN A O 1
ATOM 630 N N . GLY A 1 86 ? -5.926 8.964 3.885 1.00 92.19 86 GLY A N 1
ATOM 631 C CA . GLY A 1 86 ? -4.971 9.887 3.271 1.00 92.19 86 GLY A CA 1
ATOM 632 C C . GLY A 1 86 ? -3.960 10.496 4.247 1.00 92.19 86 GLY A C 1
ATOM 633 O O . GLY A 1 86 ? -3.282 11.451 3.883 1.00 92.19 86 GLY A O 1
ATOM 634 N N . GLN A 1 87 ? -3.872 9.997 5.482 1.00 92.94 87 GLN A N 1
ATOM 635 C CA . GLN A 1 87 ? -2.885 10.413 6.481 1.00 92.94 87 GLN A CA 1
ATOM 636 C C . GLN A 1 87 ? -1.841 9.321 6.696 1.00 92.94 87 GLN A C 1
ATOM 638 O O . GLN A 1 87 ? -2.141 8.132 6.568 1.00 92.94 87 GLN A O 1
ATOM 643 N N . GLU A 1 88 ? -0.618 9.728 7.025 1.00 91.25 88 GLU A N 1
ATOM 644 C CA . GLU A 1 88 ? 0.492 8.802 7.231 1.00 91.25 88 GLU A CA 1
ATOM 645 C C . GLU A 1 88 ? 0.254 7.921 8.456 1.00 91.25 88 GLU A C 1
ATOM 647 O O . GLU A 1 88 ? -0.122 8.398 9.529 1.00 91.25 88 GLU A O 1
ATOM 652 N N . ILE A 1 89 ? 0.516 6.623 8.305 1.00 95.25 89 ILE A N 1
ATOM 653 C CA . ILE A 1 89 ? 0.706 5.732 9.445 1.00 95.25 89 ILE A CA 1
ATOM 654 C C . ILE A 1 89 ? 2.181 5.831 9.832 1.00 95.25 89 ILE A C 1
ATOM 656 O O . ILE A 1 89 ? 3.050 5.556 9.014 1.00 95.25 89 ILE A O 1
ATOM 660 N N . SER A 1 90 ? 2.479 6.178 11.084 1.00 94.12 90 SER A N 1
ATOM 661 C CA . SER A 1 90 ? 3.854 6.462 11.535 1.00 94.12 90 SER A CA 1
ATOM 662 C C . SER A 1 90 ? 4.852 5.313 11.343 1.00 94.12 90 SER A C 1
ATOM 664 O O . SER A 1 90 ? 6.042 5.556 11.174 1.00 94.12 90 SER A O 1
ATOM 666 N N . THR A 1 91 ? 4.380 4.066 11.386 1.00 96.62 91 THR A N 1
ATOM 667 C CA . THR A 1 91 ? 5.171 2.848 11.121 1.00 96.62 91 THR A CA 1
ATOM 668 C C . THR A 1 91 ? 5.038 2.356 9.679 1.00 96.62 91 THR A C 1
ATOM 670 O O . THR A 1 91 ? 5.651 1.365 9.302 1.00 96.62 91 THR A O 1
ATOM 673 N N . GLY A 1 92 ? 4.215 3.027 8.875 1.00 95.06 92 GLY A N 1
ATOM 674 C CA . GLY A 1 92 ? 3.864 2.665 7.510 1.00 95.06 92 GLY A CA 1
ATOM 675 C C . GLY A 1 92 ? 4.733 3.320 6.446 1.00 95.06 92 GLY A C 1
ATOM 676 O O . GLY A 1 92 ? 4.358 3.301 5.283 1.00 95.06 92 GLY A O 1
ATOM 677 N N . ASN A 1 93 ? 5.863 3.918 6.800 1.00 93.62 93 ASN A N 1
ATOM 678 C CA . ASN A 1 93 ? 6.766 4.554 5.850 1.00 93.62 93 ASN A CA 1
ATOM 679 C C . ASN A 1 93 ? 7.884 3.609 5.400 1.00 93.62 93 ASN A C 1
ATOM 681 O O . ASN A 1 93 ? 8.347 2.797 6.190 1.00 93.62 93 ASN A O 1
ATOM 685 N N . THR A 1 94 ? 8.386 3.762 4.172 1.00 93.00 94 THR A N 1
ATOM 686 C CA . THR A 1 94 ? 9.636 3.118 3.728 1.00 93.00 94 THR A CA 1
ATOM 687 C C . THR A 1 94 ? 9.634 1.597 3.947 1.00 93.00 94 THR A C 1
ATOM 689 O O . THR A 1 94 ? 10.489 1.029 4.635 1.00 93.00 94 THR A O 1
ATOM 692 N N . ILE A 1 95 ? 8.612 0.938 3.411 1.00 95.56 95 ILE A N 1
ATOM 693 C CA . ILE A 1 95 ? 8.434 -0.511 3.497 1.00 95.56 95 ILE A CA 1
ATOM 694 C C . ILE A 1 95 ? 9.190 -1.138 2.330 1.00 95.56 95 ILE A C 1
ATOM 696 O O . ILE A 1 95 ? 8.805 -0.938 1.181 1.00 95.56 95 ILE A O 1
ATOM 700 N N . ASP A 1 96 ? 10.267 -1.868 2.623 1.00 95.69 96 ASP A N 1
ATOM 701 C CA . ASP A 1 96 ? 11.150 -2.455 1.613 1.00 95.69 96 ASP A CA 1
ATOM 702 C C . ASP A 1 96 ? 10.657 -3.835 1.153 1.00 95.69 96 ASP A C 1
ATOM 704 O O . ASP A 1 96 ? 10.368 -4.720 1.964 1.00 95.69 96 ASP A O 1
ATOM 708 N N . PHE A 1 97 ? 10.651 -4.067 -0.160 1.00 95.50 97 PHE A N 1
ATOM 709 C CA . PHE A 1 97 ? 10.375 -5.371 -0.754 1.00 95.50 97 PHE A CA 1
ATOM 710 C C . PHE A 1 97 ? 11.650 -6.007 -1.316 1.00 95.50 97 PHE A C 1
ATOM 712 O O . PHE A 1 97 ? 12.352 -5.397 -2.126 1.00 95.50 97 PHE A O 1
ATOM 719 N N . PRO A 1 98 ? 11.940 -7.277 -0.980 1.00 93.19 98 PRO A N 1
ATOM 720 C CA . PRO A 1 98 ? 13.028 -8.007 -1.610 1.00 93.19 98 PRO A CA 1
ATOM 721 C C . PRO A 1 98 ? 12.885 -8.041 -3.132 1.00 93.19 98 PRO A C 1
ATOM 723 O O . PRO A 1 98 ? 11.821 -8.343 -3.683 1.00 93.19 98 PRO A O 1
ATOM 726 N N . ARG A 1 99 ? 13.994 -7.777 -3.824 1.00 92.88 99 ARG A N 1
ATOM 727 C CA . ARG A 1 99 ? 14.032 -7.850 -5.283 1.00 92.88 99 ARG A CA 1
ATOM 728 C C . ARG A 1 99 ? 14.032 -9.296 -5.749 1.00 92.88 99 ARG A C 1
ATOM 730 O O . ARG A 1 99 ? 14.706 -10.144 -5.166 1.00 92.88 99 ARG A O 1
ATOM 737 N N . GLY A 1 100 ? 13.315 -9.579 -6.831 1.00 90.31 100 GLY A N 1
ATOM 738 C CA . GLY A 1 100 ? 13.347 -10.915 -7.429 1.00 90.31 100 GLY A CA 1
ATOM 739 C C . GLY A 1 100 ? 12.460 -11.956 -6.733 1.00 90.31 100 GLY A C 1
ATOM 740 O O . GLY A 1 100 ? 12.497 -13.127 -7.114 1.00 90.31 100 GLY A O 1
ATOM 741 N N . LYS A 1 101 ? 11.706 -11.577 -5.688 1.00 90.44 101 LYS A N 1
ATOM 742 C CA . LYS A 1 101 ? 10.920 -12.524 -4.891 1.00 90.44 101 LYS A CA 1
ATOM 743 C C . LYS A 1 101 ? 9.700 -11.888 -4.225 1.00 90.44 101 LYS A C 1
ATOM 745 O O . LYS A 1 101 ? 9.820 -10.939 -3.458 1.00 90.44 101 LYS A O 1
ATOM 750 N N . TRP A 1 102 ? 8.551 -12.541 -4.395 1.00 92.12 102 TRP A N 1
ATOM 751 C CA . TRP A 1 102 ? 7.333 -12.242 -3.644 1.00 92.12 102 TRP A CA 1
ATOM 752 C C . TRP A 1 102 ? 7.522 -12.482 -2.151 1.00 92.12 102 TRP A C 1
ATOM 754 O O . TRP A 1 102 ? 7.817 -13.605 -1.729 1.00 92.12 102 TRP A O 1
ATOM 764 N N . THR A 1 103 ? 7.302 -11.443 -1.353 1.00 94.56 103 THR A N 1
ATOM 765 C CA . THR A 1 103 ? 7.475 -11.498 0.100 1.00 94.56 103 THR A CA 1
ATOM 766 C C . THR A 1 103 ? 6.329 -10.772 0.785 1.00 94.56 103 THR A C 1
ATOM 768 O O . THR A 1 103 ? 5.954 -9.681 0.366 1.00 94.56 103 THR A O 1
ATOM 771 N N . CYS A 1 104 ? 5.775 -11.380 1.834 1.00 95.88 104 CYS A N 1
ATOM 772 C CA . CYS A 1 104 ? 4.885 -10.684 2.757 1.00 95.88 104 CYS A CA 1
ATOM 773 C C . CYS A 1 104 ? 5.744 -9.951 3.788 1.00 95.88 104 CYS A C 1
ATOM 775 O O . CYS A 1 104 ? 6.510 -10.597 4.501 1.00 95.88 104 CYS A O 1
ATOM 777 N N . VAL A 1 105 ? 5.613 -8.632 3.856 1.00 97.56 105 VAL A N 1
ATOM 778 C CA . VAL A 1 105 ? 6.370 -7.746 4.744 1.00 97.56 105 VAL A CA 1
ATOM 779 C C . VAL A 1 105 ? 5.398 -7.069 5.705 1.00 97.56 105 VAL A C 1
ATOM 781 O O . VAL A 1 105 ? 4.302 -6.683 5.300 1.00 97.56 105 VAL A O 1
ATOM 784 N N . ASN A 1 106 ? 5.784 -6.949 6.972 1.00 98.06 106 ASN A N 1
ATOM 785 C CA . ASN A 1 106 ? 5.000 -6.286 8.020 1.00 98.06 106 ASN A CA 1
ATOM 786 C C . ASN A 1 106 ? 5.813 -5.292 8.846 1.00 98.06 106 ASN A C 1
ATOM 788 O O . ASN A 1 106 ? 5.361 -4.886 9.913 1.00 98.06 106 ASN A O 1
ATOM 792 N N . GLU A 1 107 ? 7.006 -4.938 8.387 1.00 98.25 107 GLU A N 1
ATOM 793 C CA . GLU A 1 107 ? 7.916 -4.026 9.064 1.00 98.25 107 GLU A CA 1
ATOM 794 C C . GLU A 1 107 ? 8.422 -2.986 8.066 1.00 98.25 107 GLU A C 1
ATOM 796 O O . GLU A 1 107 ? 8.565 -3.277 6.875 1.00 98.25 107 GLU A O 1
ATOM 801 N N . ASN A 1 108 ? 8.680 -1.772 8.544 1.00 96.81 108 ASN A N 1
ATOM 802 C CA . ASN A 1 108 ? 9.422 -0.792 7.761 1.00 96.81 108 ASN A CA 1
ATOM 803 C C . ASN A 1 108 ? 10.933 -1.078 7.788 1.00 96.81 108 ASN A C 1
ATOM 805 O O . ASN A 1 108 ? 11.414 -1.934 8.532 1.00 96.81 108 ASN A O 1
ATOM 809 N N . ARG A 1 109 ? 11.708 -0.305 7.018 1.00 95.25 109 ARG A N 1
ATOM 810 C CA . ARG A 1 109 ? 13.181 -0.373 6.986 1.00 95.25 109 ARG A CA 1
ATOM 811 C C . ARG A 1 109 ? 13.856 -0.284 8.361 1.00 95.25 109 ARG A C 1
ATOM 813 O O . ARG A 1 109 ? 14.970 -0.770 8.530 1.00 95.25 109 ARG A O 1
ATOM 820 N N . ASN A 1 110 ? 13.202 0.353 9.331 1.00 96.69 110 ASN A N 1
ATOM 821 C CA . ASN A 1 110 ? 13.704 0.512 10.695 1.00 96.69 110 ASN A CA 1
ATOM 822 C C . ASN A 1 110 ? 13.249 -0.623 11.631 1.00 96.69 110 ASN A C 1
ATOM 824 O O . ASN A 1 110 ? 13.314 -0.454 12.848 1.00 96.69 110 ASN A O 1
ATOM 828 N N . GLU A 1 111 ? 12.761 -1.740 11.081 1.00 97.00 111 GLU A N 1
ATOM 829 C CA . GLU A 1 111 ? 12.307 -2.927 11.821 1.00 97.00 111 GLU A CA 1
ATOM 830 C C . GLU A 1 111 ? 11.109 -2.637 12.749 1.00 97.00 111 GLU A C 1
ATOM 832 O O . GLU A 1 111 ? 10.865 -3.331 13.737 1.00 97.00 111 GLU A O 1
ATOM 837 N N . GLN A 1 112 ? 10.332 -1.588 12.454 1.00 98.12 112 GLN A N 1
ATOM 838 C CA . GLN A 1 112 ? 9.108 -1.281 13.190 1.00 98.12 112 GLN A CA 1
ATOM 839 C C . GLN A 1 112 ? 7.928 -1.987 12.537 1.00 98.12 112 GLN A C 1
ATOM 841 O O . GLN A 1 112 ? 7.671 -1.793 11.349 1.00 98.12 112 GLN A O 1
ATOM 846 N N . ILE A 1 113 ? 7.172 -2.751 13.327 1.00 98.44 113 ILE A N 1
ATOM 847 C CA . ILE A 1 113 ? 5.957 -3.419 12.854 1.00 98.44 113 ILE A CA 1
ATOM 848 C C . ILE A 1 113 ? 4.935 -2.376 12.390 1.00 98.44 113 ILE A C 1
ATOM 850 O O . ILE A 1 113 ? 4.583 -1.465 13.141 1.00 98.44 113 ILE A O 1
ATOM 854 N N . ILE A 1 114 ? 4.422 -2.557 11.174 1.00 98.25 114 ILE A N 1
ATOM 855 C CA . ILE A 1 114 ? 3.428 -1.682 10.559 1.00 98.25 114 ILE A CA 1
ATOM 856 C C . ILE A 1 114 ? 2.086 -1.889 11.260 1.00 98.25 114 ILE A C 1
ATOM 858 O O . ILE A 1 114 ? 1.466 -2.958 11.189 1.00 98.25 114 ILE A O 1
ATOM 862 N N . THR A 1 115 ? 1.624 -0.848 11.943 1.00 98.25 115 THR A N 1
ATOM 863 C CA . THR A 1 115 ? 0.406 -0.890 12.746 1.00 98.25 115 THR A CA 1
ATOM 864 C C . THR A 1 115 ? -0.274 0.470 12.851 1.00 98.25 115 THR A C 1
ATOM 866 O O . THR A 1 115 ? 0.381 1.512 12.823 1.00 98.25 115 THR A O 1
ATOM 869 N N . PHE A 1 116 ? -1.598 0.454 13.000 1.00 97.69 116 PHE A N 1
ATOM 870 C CA . PHE A 1 116 ? -2.421 1.636 13.250 1.00 97.69 116 PHE A CA 1
ATOM 871 C C . PHE A 1 116 ? -3.614 1.304 14.154 1.00 97.69 116 PHE A C 1
ATOM 873 O O . PHE A 1 116 ? -4.020 0.145 14.274 1.00 97.69 116 PHE A O 1
ATOM 880 N N . SER A 1 117 ? -4.190 2.336 14.771 1.00 97.44 117 SER A N 1
ATOM 881 C CA . SER A 1 117 ? -5.396 2.222 15.595 1.00 97.44 117 SER A CA 1
ATOM 882 C C . SER A 1 117 ? -6.645 2.592 14.804 1.00 97.44 117 SER A C 1
ATOM 884 O O . SER A 1 117 ? -6.657 3.560 14.044 1.00 97.44 117 SER A O 1
ATOM 886 N N . ILE A 1 118 ? -7.715 1.842 15.035 1.00 98.06 118 ILE A N 1
ATOM 887 C CA . ILE A 1 118 ? -9.083 2.205 14.680 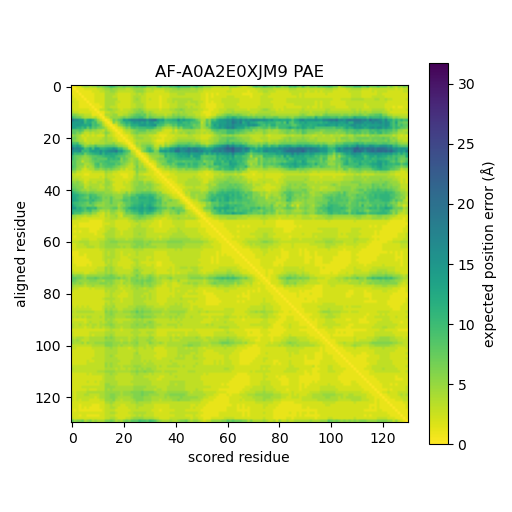1.00 98.06 118 ILE A CA 1
ATOM 888 C C . ILE A 1 118 ? -9.806 2.529 15.981 1.00 98.06 118 ILE A C 1
ATOM 890 O O . ILE A 1 118 ? -9.976 1.651 16.822 1.00 98.06 118 ILE A O 1
ATOM 894 N N . GLU A 1 119 ? -10.212 3.782 16.160 1.00 96.50 119 GLU A N 1
ATOM 895 C CA . GLU A 1 119 ? -10.876 4.234 17.392 1.00 96.50 119 GLU A CA 1
ATOM 896 C C . GLU A 1 119 ? -12.380 3.938 17.381 1.00 96.50 119 GLU A C 1
ATOM 898 O O . GLU A 1 119 ? -12.979 3.654 18.417 1.00 96.50 119 GLU A O 1
ATOM 903 N N . GLU A 1 120 ? -12.995 3.954 16.197 1.00 97.25 120 GLU A N 1
ATOM 904 C CA . GLU A 1 120 ? -14.428 3.749 16.017 1.00 97.25 120 GLU A CA 1
ATOM 905 C C . GLU A 1 120 ? -14.684 2.780 14.864 1.00 97.25 120 GLU A C 1
ATOM 907 O O . GLU A 1 120 ? -13.970 2.763 13.864 1.00 97.25 120 GLU A O 1
ATOM 912 N N . SER A 1 121 ? -15.721 1.952 14.983 1.00 97.38 121 SER A N 1
ATOM 913 C CA . SER A 1 121 ? -16.149 1.126 13.855 1.00 97.38 121 SER A CA 1
ATOM 914 C C . SER A 1 121 ? -16.645 2.014 12.715 1.00 97.38 121 SER A C 1
ATOM 916 O O . SER A 1 121 ? -17.437 2.927 12.951 1.00 97.38 121 SER A O 1
ATOM 918 N N . GLY A 1 122 ? -16.267 1.713 11.479 1.00 97.75 122 GLY A N 1
ATOM 919 C CA . GLY A 1 122 ? -16.667 2.520 10.336 1.00 97.75 122 GLY A CA 1
ATOM 920 C C . GLY A 1 122 ? -15.952 2.147 9.049 1.00 97.75 122 GLY A C 1
ATOM 921 O O . GLY A 1 122 ? -15.191 1.180 8.990 1.00 97.75 122 GLY A O 1
ATOM 922 N N . LEU A 1 123 ? -16.233 2.930 8.011 1.00 97.75 123 LEU A N 1
ATOM 923 C CA . LEU A 1 123 ? -15.523 2.876 6.741 1.00 97.75 123 LEU A CA 1
ATOM 924 C C . LEU A 1 123 ? -14.248 3.715 6.836 1.00 97.75 123 LEU A C 1
ATOM 926 O O . LEU A 1 123 ? -14.299 4.882 7.223 1.00 97.75 123 LEU A O 1
ATOM 930 N N . TYR A 1 124 ? -13.132 3.122 6.436 1.00 98.00 124 TYR A N 1
ATOM 931 C CA . TYR A 1 124 ? -11.835 3.774 6.335 1.00 98.00 124 TYR A CA 1
ATOM 932 C C . TYR A 1 124 ? -11.245 3.526 4.949 1.00 98.00 124 TYR A C 1
ATOM 934 O O . TYR A 1 124 ? -11.499 2.490 4.331 1.00 98.00 124 TYR A O 1
ATOM 942 N N . ILE A 1 125 ? -10.433 4.466 4.477 1.00 97.19 125 ILE A N 1
ATOM 943 C CA . ILE A 1 125 ? -9.656 4.316 3.250 1.00 97.19 125 ILE A CA 1
ATOM 944 C C . ILE A 1 125 ? -8.238 3.938 3.649 1.00 97.19 125 ILE A C 1
ATOM 946 O O . ILE A 1 125 ? -7.534 4.734 4.258 1.00 97.19 125 ILE A O 1
ATOM 950 N N . PHE A 1 126 ? -7.812 2.731 3.312 1.00 97.19 126 PHE A N 1
ATOM 951 C CA . PHE A 1 126 ? -6.413 2.343 3.402 1.00 97.19 126 PHE A CA 1
ATOM 952 C C . PHE A 1 126 ? -5.701 2.735 2.110 1.00 97.19 126 PHE A C 1
ATOM 954 O O . PHE A 1 126 ? -6.210 2.487 1.016 1.00 97.19 126 PHE A O 1
ATOM 961 N N . ASN A 1 127 ? -4.535 3.355 2.228 1.00 95.44 127 ASN A N 1
ATOM 962 C CA . ASN A 1 127 ? -3.780 3.867 1.094 1.00 95.44 127 ASN A CA 1
ATOM 963 C C . ASN A 1 127 ? -2.440 3.136 0.993 1.00 95.44 127 ASN A C 1
ATOM 965 O O . ASN A 1 127 ? -1.765 2.974 2.007 1.00 95.44 127 ASN A O 1
ATOM 969 N N . ILE A 1 128 ? -2.031 2.765 -0.219 1.00 94.75 128 ILE A N 1
ATOM 970 C CA . ILE A 1 128 ? -0.652 2.377 -0.539 1.00 94.75 128 ILE A CA 1
ATOM 971 C C . ILE A 1 128 ? -0.087 3.442 -1.470 1.00 94.75 128 ILE A C 1
ATOM 973 O O . ILE A 1 128 ? -0.575 3.595 -2.587 1.00 94.75 128 ILE A O 1
ATOM 977 N N . PHE A 1 129 ? 0.923 4.170 -1.011 1.00 92.81 129 PHE A N 1
ATOM 978 C CA . PHE A 1 129 ? 1.643 5.180 -1.776 1.00 92.81 129 PHE A CA 1
ATOM 979 C C . PHE A 1 129 ? 2.957 4.603 -2.298 1.00 92.81 129 PHE A C 1
ATOM 981 O O . PHE A 1 129 ? 3.612 3.815 -1.612 1.00 92.81 129 PHE A O 1
ATOM 988 N N . MET A 1 130 ? 3.349 5.028 -3.493 1.00 85.88 130 MET A N 1
ATOM 989 C CA . MET A 1 130 ? 4.750 5.037 -3.910 1.00 85.88 130 MET A CA 1
ATOM 990 C C . MET A 1 130 ? 5.198 6.482 -3.827 1.00 85.88 130 MET A C 1
ATOM 992 O O . MET A 1 130 ? 4.460 7.299 -4.416 1.00 85.88 130 MET A O 1
#

Solvent-accessible surface area (backbone atoms only — not comparable to full-atom values): 7576 Å² total; per-residue (Å²): 139,86,85,79,61,69,71,68,49,78,47,69,49,63,48,101,76,35,41,69,53,78,44,70,80,65,90,81,61,60,90,84,35,34,62,42,75,38,71,77,78,70,78,85,60,59,88,84,75,36,30,27,44,30,31,82,43,78,40,86,60,55,47,81,47,76,49,73,49,76,39,57,13,50,97,69,51,29,58,32,29,33,25,52,72,87,37,82,31,90,32,27,47,56,29,66,33,55,65,87,40,80,40,78,40,41,40,17,78,84,72,37,64,20,47,51,76,37,86,61,59,42,80,43,37,41,31,44,28,63

Foldseek 3Di:
DDDDFQVQFPDKQADPAWDWDWDQPDDPGPDRTHTATPDPPLDDDDQLPHMKGKHKDFAPDWDKDFDKDWDEDDDNRFFKFKDKQSHGQPQRHAQGHYHPDTDTGQGHPVRHGRMDTDHDGGIMIMMIGD

pLDDT: mean 90.84, std 7.78, range [63.75, 98.44]

Radius of gyration: 14.04 Å; Cα contacts (8 Å, |Δi|>4): 285; chains: 1; bounding box: 31×30×34 Å

Sequence (130 aa):
MISIEGEHYVSVGSTEKHSWPPATDSTGSSGDGMMINSPDIGANTDFGDGSALNYEIVFLQAGIYFVWIRGYGIGSGDTCHVGLNGQEISTGNTIDFPRGKWTCVNENRNEQIITFSIEESGLYIFNIFM